Protein AF-A0A8J4X2C0-F1 (afdb_monomer)

Mean predicted aligned error: 8.58 Å

pLDDT: mean 75.72, std 8.3, range [47.41, 87.19]

Structure (mmCIF, N/CA/C/O backbone):
data_AF-A0A8J4X2C0-F1
#
_entry.id   AF-A0A8J4X2C0-F1
#
loop_
_atom_site.group_PDB
_atom_site.id
_atom_site.type_symbol
_atom_site.label_atom_id
_atom_site.label_alt_id
_atom_site.label_comp_id
_atom_site.label_asym_id
_atom_site.label_entity_id
_atom_site.label_seq_id
_atom_site.pdbx_PDB_ins_code
_atom_site.Cartn_x
_atom_site.Cartn_y
_atom_site.Cartn_z
_atom_site.occupancy
_atom_site.B_iso_or_equiv
_atom_site.auth_seq_id
_atom_site.auth_comp_id
_atom_site.auth_asym_id
_atom_site.auth_atom_id
_atom_site.pdbx_PDB_model_num
ATOM 1 N N . PHE A 1 1 ? -4.360 13.424 19.267 1.00 70.12 1 PHE A N 1
ATOM 2 C CA . PHE A 1 1 ? -5.150 12.187 19.397 1.00 70.12 1 PHE A CA 1
ATOM 3 C C . PHE A 1 1 ? -5.003 11.407 18.107 1.00 70.12 1 PHE A C 1
ATOM 5 O O . PHE A 1 1 ? -5.317 11.947 17.057 1.00 70.12 1 PHE A O 1
ATOM 12 N N . SER A 1 2 ? -4.466 10.195 18.174 1.00 61.59 2 SER A N 1
ATOM 13 C CA . SER A 1 2 ? -4.329 9.286 17.034 1.00 61.59 2 SER A CA 1
ATOM 14 C C . SER A 1 2 ? -4.718 7.891 17.510 1.00 61.59 2 SER A C 1
ATOM 16 O O . SER A 1 2 ? -4.169 7.419 18.508 1.00 61.59 2 SER A O 1
ATOM 18 N N . CYS A 1 3 ? -5.690 7.266 16.851 1.00 75.69 3 CYS A N 1
ATOM 19 C CA . CYS A 1 3 ? -6.141 5.917 17.183 1.00 75.69 3 CYS A CA 1
ATOM 20 C C . CYS A 1 3 ? -5.174 4.862 16.625 1.00 75.69 3 CYS A C 1
ATOM 22 O O . CYS A 1 3 ? -4.686 4.988 15.504 1.00 75.69 3 CYS A O 1
ATOM 24 N N . ASN A 1 4 ? -4.921 3.800 17.398 1.00 82.38 4 ASN A N 1
ATOM 25 C CA . ASN A 1 4 ? -4.290 2.591 16.870 1.00 82.38 4 ASN A CA 1
ATOM 26 C C . ASN A 1 4 ? -5.326 1.840 16.033 1.00 82.38 4 ASN A C 1
ATOM 28 O O . ASN A 1 4 ? -6.237 1.218 16.579 1.00 82.38 4 ASN A O 1
ATOM 32 N N . CYS A 1 5 ? -5.205 1.940 14.713 1.00 83.31 5 CYS A N 1
ATOM 33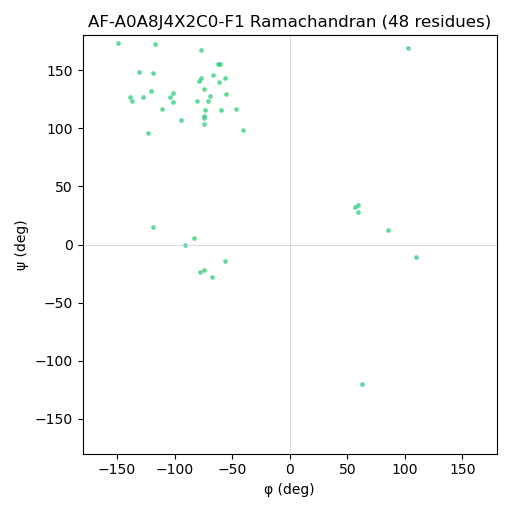 C CA . CYS A 1 5 ? -6.151 1.316 13.803 1.00 83.31 5 CYS A CA 1
ATOM 34 C C . CYS A 1 5 ? -5.915 -0.192 13.670 1.00 83.31 5 CYS A C 1
ATOM 36 O O . CYS A 1 5 ? -4.762 -0.632 13.644 1.00 83.31 5 CYS A O 1
ATOM 38 N N . PRO A 1 6 ? -6.990 -0.995 13.553 1.00 80.69 6 PRO A N 1
ATOM 39 C CA . PRO A 1 6 ? -6.862 -2.405 13.227 1.00 80.69 6 PRO A CA 1
ATOM 40 C C . PRO A 1 6 ? -6.192 -2.587 11.856 1.00 80.69 6 PRO A C 1
ATOM 42 O O . PRO A 1 6 ? -6.272 -1.698 10.998 1.00 80.69 6 PRO A O 1
ATOM 45 N N . PRO A 1 7 ? -5.548 -3.742 11.616 1.00 70.06 7 PRO A N 1
ATOM 46 C CA . PRO A 1 7 ? -4.983 -4.047 10.314 1.00 70.06 7 PRO A CA 1
ATOM 47 C C . PRO A 1 7 ? -6.079 -3.930 9.254 1.00 70.06 7 PRO A C 1
ATOM 49 O O . PRO A 1 7 ? -7.167 -4.483 9.394 1.00 70.06 7 PRO A O 1
ATOM 52 N N . GLN A 1 8 ? -5.764 -3.184 8.201 1.00 75.00 8 GLN A N 1
ATOM 53 C CA . GLN A 1 8 ? -6.664 -2.761 7.131 1.00 75.00 8 GLN A CA 1
ATOM 54 C C . GLN A 1 8 ? -7.496 -1.480 7.357 1.00 75.00 8 GLN A C 1
ATOM 56 O O . GLN A 1 8 ? -8.377 -1.198 6.548 1.00 75.00 8 GLN A O 1
ATOM 61 N N . TYR A 1 9 ? -7.208 -0.664 8.377 1.00 83.56 9 TYR A N 1
ATOM 62 C CA . TYR A 1 9 ? -7.829 0.659 8.561 1.00 83.56 9 TYR A CA 1
ATOM 63 C C . TYR A 1 9 ? -6.800 1.771 8.822 1.00 83.56 9 TYR A C 1
ATOM 65 O O . TYR A 1 9 ? -5.719 1.538 9.356 1.00 83.56 9 TYR A O 1
ATOM 73 N N . THR A 1 10 ? -7.117 2.981 8.372 1.00 83.31 10 THR A N 1
ATOM 74 C CA . THR A 1 10 ? -6.289 4.191 8.408 1.00 83.31 10 THR A CA 1
ATOM 75 C C . THR A 1 10 ? -7.179 5.434 8.529 1.00 83.31 10 THR A C 1
ATOM 77 O O . THR A 1 10 ? -8.404 5.338 8.467 1.00 83.31 10 THR A O 1
ATOM 80 N N . GLY A 1 11 ? -6.575 6.603 8.714 1.00 82.31 11 GLY A N 1
ATOM 81 C CA . GLY A 1 11 ? -7.271 7.841 9.072 1.00 82.31 11 GLY A CA 1
ATOM 82 C C . GLY A 1 11 ? -7.115 8.176 10.553 1.00 82.31 11 GLY A C 1
ATOM 83 O O . GLY A 1 11 ? -6.608 7.374 11.341 1.00 82.31 11 GLY A O 1
ATOM 84 N N . THR A 1 12 ? -7.509 9.387 10.941 1.00 84.06 12 THR A N 1
ATOM 85 C CA . THR A 1 12 ? -7.339 9.867 12.326 1.00 84.06 12 THR A CA 1
ATOM 86 C C . THR A 1 12 ? -8.226 9.091 13.305 1.00 84.06 12 THR A C 1
ATOM 88 O O . THR A 1 12 ? -7.863 8.927 14.472 1.00 84.06 12 THR A O 1
ATOM 91 N N . LEU A 1 13 ? -9.353 8.579 12.805 1.00 87.19 13 LEU A N 1
ATOM 92 C CA . LEU A 1 13 ? -10.360 7.793 13.514 1.00 87.19 13 LEU A CA 1
ATOM 93 C C . LEU A 1 13 ? -10.520 6.382 12.922 1.00 87.19 13 LEU A C 1
ATOM 95 O O . LEU A 1 13 ? -11.498 5.703 13.225 1.00 87.19 13 LEU A O 1
ATOM 99 N N . CYS A 1 14 ? -9.572 5.924 12.096 1.00 85.38 14 CYS A N 1
ATOM 100 C CA . CYS A 1 14 ? -9.652 4.634 11.403 1.00 85.38 14 CYS A CA 1
ATOM 101 C C . CYS A 1 14 ? -10.880 4.512 10.484 1.00 85.38 14 CYS A C 1
ATOM 103 O O . CYS A 1 14 ? -11.393 3.420 10.252 1.00 85.38 14 CYS A O 1
ATOM 105 N N . GLU A 1 15 ? -11.361 5.643 9.973 1.00 85.94 15 GLU A N 1
ATOM 106 C CA . GLU A 1 15 ? -12.547 5.75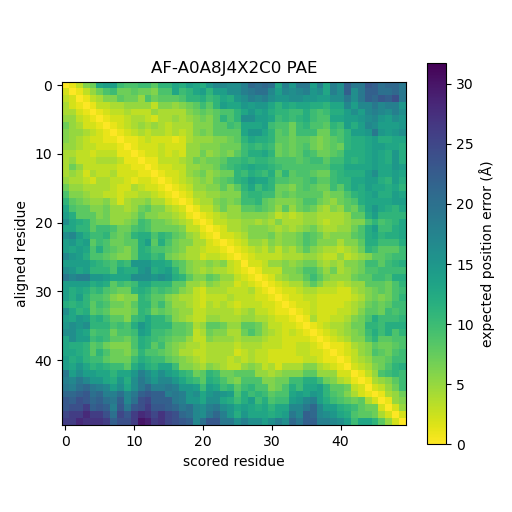9 9.129 1.00 85.94 15 GLU A CA 1
ATOM 107 C C . GLU A 1 15 ? -12.316 5.256 7.699 1.00 85.94 15 GLU A C 1
ATOM 109 O O . GLU A 1 15 ? -13.261 4.906 6.993 1.00 85.94 15 GLU A O 1
ATOM 114 N N . SER A 1 16 ? -11.058 5.209 7.264 1.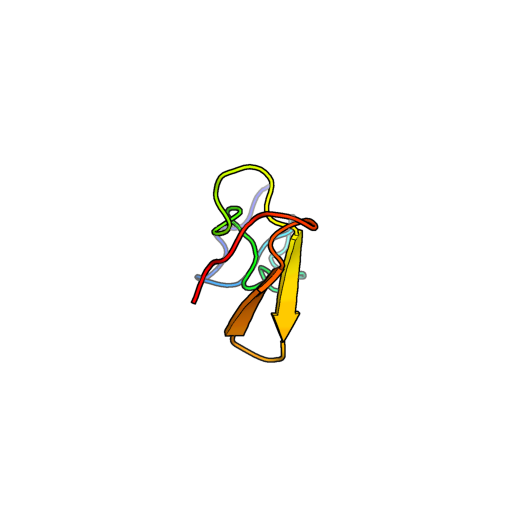00 83.12 16 SER A N 1
ATOM 115 C CA . SER A 1 16 ? -10.683 4.779 5.923 1.00 83.12 16 SER A CA 1
ATOM 116 C C . SER A 1 16 ? -10.170 3.349 5.951 1.00 83.12 16 SER A C 1
ATOM 118 O O . SER A 1 16 ? -9.269 3.012 6.712 1.00 83.12 16 SER A O 1
ATOM 120 N N . LYS A 1 17 ? -10.686 2.492 5.073 1.00 80.00 17 LYS A N 1
ATOM 121 C CA . LYS A 1 17 ? -10.098 1.167 4.863 1.00 80.00 17 LYS A CA 1
ATOM 122 C C . LYS A 1 17 ? -8.746 1.337 4.169 1.00 80.00 17 LYS A C 1
ATOM 124 O O . LYS A 1 17 ? -8.655 2.007 3.140 1.00 80.00 17 LYS A O 1
ATOM 129 N N . VAL A 1 18 ? -7.693 0.745 4.722 1.00 79.19 18 VAL A N 1
ATOM 130 C CA . VAL A 1 18 ? -6.390 0.641 4.053 1.00 79.19 18 VAL A CA 1
ATOM 131 C C . VAL A 1 18 ? -6.628 -0.132 2.771 1.00 79.19 18 VAL A C 1
ATOM 133 O O . VAL A 1 18 ? -7.041 -1.291 2.782 1.00 79.19 18 VAL A O 1
ATOM 136 N N . SER A 1 19 ? -6.400 0.554 1.659 1.00 78.00 19 SER A N 1
ATOM 137 C CA . SER A 1 19 ? -6.421 -0.064 0.346 1.00 78.00 19 SER A CA 1
ATOM 138 C C . SER A 1 19 ? -5.422 -1.218 0.325 1.00 78.00 19 SER A C 1
ATOM 140 O O . SER A 1 19 ? -4.328 -1.096 0.871 1.00 78.00 19 SER A O 1
ATOM 142 N N . ALA A 1 20 ? -5.751 -2.305 -0.371 1.00 77.19 20 ALA A N 1
ATOM 143 C CA . ALA A 1 20 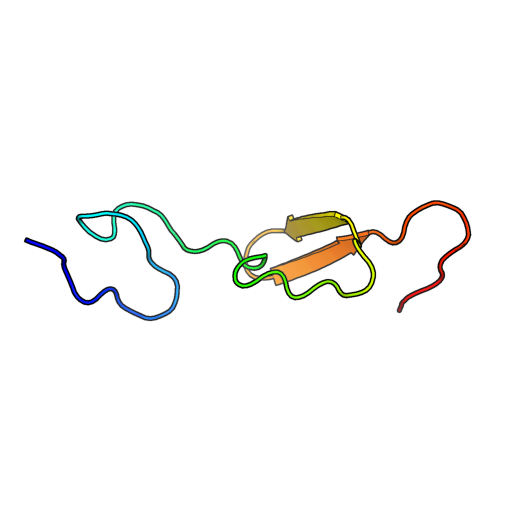? -4.821 -3.409 -0.614 1.00 77.19 20 ALA A CA 1
ATOM 144 C C . ALA A 1 20 ? -3.514 -2.941 -1.304 1.00 77.19 20 ALA A C 1
ATOM 146 O O . ALA A 1 20 ? -2.514 -3.649 -1.309 1.00 77.19 20 ALA A O 1
ATOM 147 N N . CYS A 1 21 ? -3.511 -1.716 -1.836 1.00 77.12 21 CYS A N 1
ATOM 148 C CA . CYS A 1 21 ? -2.356 -1.011 -2.368 1.00 77.12 21 CYS A CA 1
ATOM 149 C C . CYS A 1 21 ? -1.486 -0.277 -1.338 1.00 77.12 21 CYS A C 1
ATOM 151 O O . CYS A 1 21 ? -0.579 0.445 -1.746 1.00 77.12 21 CYS A O 1
ATOM 153 N N . VAL A 1 22 ? -1.747 -0.399 -0.034 1.00 76.88 22 VAL A N 1
ATOM 154 C CA . VAL A 1 22 ? -0.993 0.298 1.015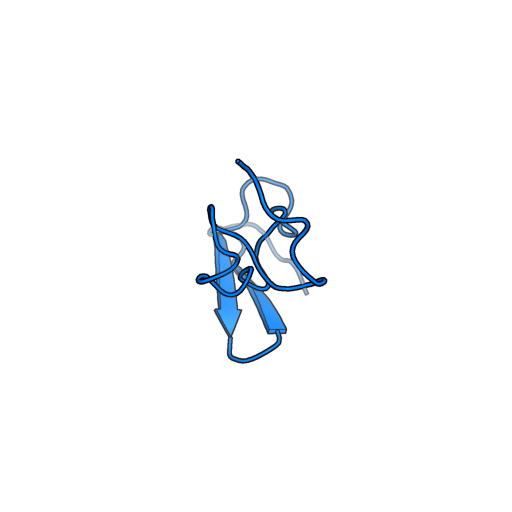 1.00 76.88 22 VAL A CA 1
ATOM 155 C C . VAL A 1 22 ? -0.485 -0.697 2.071 1.00 76.88 22 VAL A C 1
ATOM 157 O O . VAL A 1 22 ? -1.292 -1.421 2.651 1.00 76.88 22 VAL A O 1
ATOM 160 N N . PRO A 1 23 ? 0.830 -0.697 2.377 1.00 71.00 23 PRO A N 1
ATOM 161 C CA . PRO A 1 23 ? 1.890 0.069 1.706 1.00 71.00 23 PRO A CA 1
ATOM 162 C C . PRO A 1 23 ? 2.090 -0.428 0.269 1.00 71.00 23 PRO A C 1
ATOM 164 O O . PRO A 1 23 ? 1.918 -1.616 0.035 1.00 71.00 23 PRO A O 1
ATOM 167 N N . THR A 1 24 ? 2.433 0.468 -0.671 1.00 72.44 24 THR A N 1
ATOM 168 C CA . THR A 1 24 ? 2.558 0.192 -2.122 1.00 72.44 24 THR A CA 1
ATOM 169 C C . THR A 1 24 ? 3.229 -1.157 -2.391 1.00 72.44 24 THR A C 1
ATOM 171 O O . THR A 1 24 ? 4.460 -1.232 -2.333 1.00 72.44 24 THR A O 1
ATOM 174 N N . PRO A 1 25 ? 2.450 -2.223 -2.677 1.00 77.69 25 PRO A N 1
ATOM 175 C CA . PRO A 1 25 ? 3.002 -3.566 -2.822 1.00 77.69 25 PRO A CA 1
ATOM 176 C C . PRO A 1 25 ? 3.681 -3.724 -4.186 1.00 77.69 25 PRO A C 1
ATOM 178 O O . PRO A 1 25 ? 4.594 -4.530 -4.355 1.00 77.69 25 PRO A O 1
ATOM 181 N N . CYS A 1 26 ? 3.271 -2.910 -5.160 1.00 79.44 26 CYS A N 1
ATOM 182 C CA . CYS A 1 26 ? 3.827 -2.896 -6.499 1.00 79.44 26 CYS A CA 1
ATOM 183 C C . CYS A 1 26 ? 5.212 -2.248 -6.501 1.00 79.44 26 CYS A C 1
AT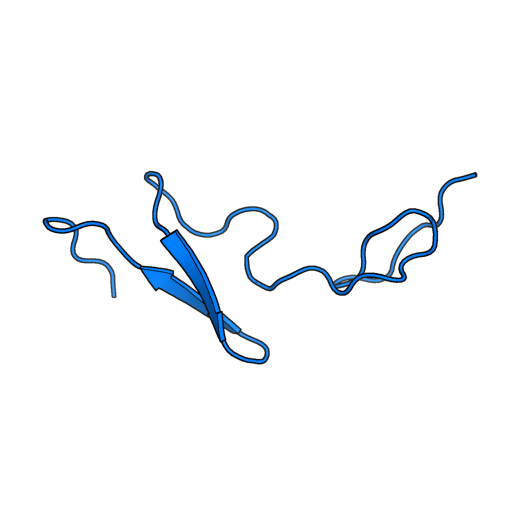OM 185 O O . CYS A 1 26 ? 5.371 -1.054 -6.240 1.00 79.44 26 CYS A O 1
ATOM 187 N N . ARG A 1 27 ? 6.233 -3.043 -6.831 1.00 74.56 27 ARG A N 1
ATOM 188 C CA . ARG A 1 27 ? 7.594 -2.545 -7.055 1.00 74.56 27 ARG A CA 1
ATOM 189 C C . ARG A 1 27 ? 7.728 -1.879 -8.427 1.00 74.56 27 ARG A C 1
ATOM 191 O O . ARG A 1 27 ? 6.849 -1.979 -9.277 1.00 74.56 27 ARG A O 1
ATOM 198 N N . ASN A 1 28 ? 8.841 -1.172 -8.630 1.00 73.38 28 ASN A N 1
ATOM 199 C CA . ASN A 1 28 ? 9.218 -0.544 -9.905 1.00 73.38 28 ASN A CA 1
ATOM 200 C C . ASN A 1 28 ? 8.212 0.492 -10.439 1.00 73.38 28 ASN A C 1
ATOM 202 O O . ASN A 1 28 ? 8.052 0.626 -11.648 1.00 73.38 28 ASN A O 1
ATOM 206 N N . ARG A 1 29 ? 7.543 1.235 -9.544 1.00 71.50 29 ARG A N 1
ATOM 207 C CA . ARG A 1 29 ? 6.471 2.187 -9.900 1.00 71.50 29 ARG A CA 1
ATOM 208 C C . ARG A 1 29 ? 5.314 1.529 -10.674 1.00 71.50 29 ARG A C 1
ATOM 210 O O . ARG A 1 29 ? 4.699 2.176 -11.515 1.00 71.50 29 ARG A O 1
ATOM 217 N N . GLY A 1 30 ? 5.025 0.254 -10.395 1.00 76.75 30 GLY A N 1
ATOM 218 C CA . GLY A 1 30 ? 3.825 -0.409 -10.903 1.00 76.75 30 GLY A CA 1
ATOM 219 C C . GLY A 1 30 ? 2.557 0.285 -10.401 1.00 76.75 30 GLY A C 1
ATOM 220 O O . GLY A 1 30 ? 2.483 0.706 -9.244 1.00 76.75 30 GLY A O 1
ATOM 221 N N . GLU A 1 31 ? 1.564 0.411 -11.274 1.00 81.25 31 GLU A N 1
ATOM 222 C CA . GLU A 1 31 ? 0.276 1.015 -10.954 1.00 81.25 31 GLU A CA 1
ATOM 223 C C . GLU A 1 31 ? -0.535 0.031 -10.108 1.00 81.25 31 GLU A C 1
ATOM 225 O O . GLU A 1 31 ? -0.983 -1.005 -10.597 1.00 81.25 31 GLU A O 1
ATOM 230 N N . CYS A 1 32 ? -0.708 0.321 -8.820 1.00 82.44 32 CYS A N 1
ATOM 231 C CA . CYS A 1 32 ? -1.508 -0.539 -7.962 1.00 82.44 32 CYS A CA 1
ATOM 232 C C . CYS A 1 32 ? -3.000 -0.254 -8.138 1.00 82.44 32 CYS A C 1
ATOM 234 O O . CYS A 1 32 ? -3.459 0.864 -7.898 1.00 82.44 32 CYS A O 1
ATOM 236 N N . LYS A 1 33 ? -3.768 -1.284 -8.493 1.00 83.44 33 LYS A N 1
ATOM 237 C CA . LYS A 1 33 ? -5.230 -1.262 -8.520 1.00 83.44 33 LYS A CA 1
ATOM 238 C C . LYS A 1 33 ? -5.782 -2.159 -7.428 1.00 83.44 33 LYS A C 1
ATOM 240 O O . LYS A 1 33 ? -5.596 -3.371 -7.459 1.00 83.44 33 LYS A O 1
ATOM 245 N N . ALA A 1 34 ? -6.501 -1.573 -6.478 1.00 79.88 34 ALA A N 1
ATOM 246 C CA . ALA A 1 34 ? -7.295 -2.345 -5.533 1.00 79.88 34 ALA A CA 1
ATOM 247 C C . ALA A 1 34 ? -8.499 -2.950 -6.266 1.00 79.88 34 ALA A C 1
ATOM 249 O O . ALA A 1 34 ? -9.281 -2.226 -6.883 1.00 79.88 34 ALA A O 1
ATOM 250 N N . VAL A 1 35 ? -8.638 -4.272 -6.210 1.00 79.50 35 VAL A N 1
ATOM 251 C CA . VAL A 1 35 ? -9.735 -5.022 -6.828 1.00 79.50 35 VAL A CA 1
ATOM 252 C C . VAL A 1 35 ? -10.423 -5.833 -5.737 1.00 79.50 35 VAL A C 1
ATOM 254 O O . VAL A 1 35 ? -9.979 -6.909 -5.345 1.00 79.50 35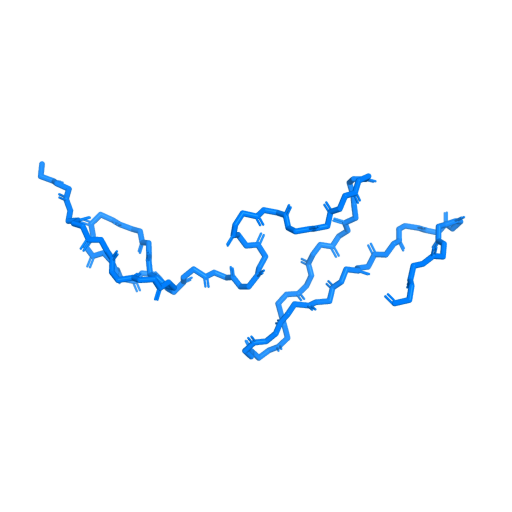 VAL A O 1
ATOM 257 N N . GLY A 1 36 ? -11.508 -5.276 -5.197 1.00 77.88 36 GLY A N 1
ATOM 258 C CA . GLY A 1 36 ? -12.227 -5.862 -4.066 1.00 77.88 36 GLY A CA 1
ATOM 259 C C . GLY A 1 36 ? -11.353 -5.931 -2.810 1.00 77.88 36 GLY A C 1
ATOM 260 O O . GLY A 1 36 ? -10.886 -4.904 -2.323 1.00 77.88 36 GLY A O 1
ATOM 261 N N . ASN A 1 37 ? -11.130 -7.145 -2.299 1.00 74.19 37 ASN A N 1
ATOM 262 C CA . ASN A 1 37 ? -10.264 -7.401 -1.140 1.00 74.19 37 ASN A CA 1
ATOM 263 C C . ASN A 1 37 ? -8.796 -7.686 -1.518 1.00 74.19 37 ASN A C 1
ATOM 265 O O . ASN A 1 37 ? -7.985 -7.934 -0.628 1.00 74.19 37 ASN A O 1
ATOM 269 N N . THR A 1 38 ? -8.451 -7.686 -2.810 1.00 75.31 38 THR A N 1
ATOM 270 C CA . THR A 1 38 ? -7.088 -7.933 -3.300 1.00 75.31 38 THR A CA 1
ATOM 271 C C . THR A 1 38 ? -6.528 -6.708 -4.025 1.00 75.31 38 THR A C 1
ATOM 273 O O . THR A 1 38 ? -7.230 -5.722 -4.258 1.00 75.31 38 THR A O 1
ATOM 276 N N . PHE A 1 39 ? -5.248 -6.750 -4.372 1.00 81.25 39 PHE A N 1
ATOM 277 C CA . PHE A 1 39 ? -4.598 -5.764 -5.222 1.00 81.25 39 PHE A CA 1
ATOM 278 C C . PHE A 1 39 ? -4.058 -6.438 -6.481 1.00 81.25 39 PHE A C 1
ATOM 280 O O . PHE A 1 39 ? -3.638 -7.592 -6.464 1.00 81.25 39 PHE A O 1
ATOM 287 N N . LEU A 1 40 ? -4.057 -5.691 -7.577 1.00 80.50 40 LEU A N 1
ATOM 288 C CA . LEU A 1 40 ? -3.419 -6.046 -8.833 1.00 80.50 40 LEU A CA 1
ATOM 289 C C . LEU A 1 40 ? -2.379 -4.981 -9.155 1.00 80.50 40 LEU A C 1
ATOM 291 O O . LEU A 1 40 ? -2.660 -3.784 -9.094 1.00 80.50 40 LEU A O 1
ATOM 295 N N . CYS A 1 41 ? -1.177 -5.419 -9.506 1.00 83.69 41 CYS A N 1
ATOM 296 C CA . CYS A 1 41 ? -0.119 -4.530 -9.958 1.00 83.69 41 CYS A CA 1
ATOM 297 C C . CYS A 1 41 ? -0.132 -4.460 -11.482 1.00 83.69 41 CYS A C 1
ATOM 299 O O . CYS A 1 41 ? 0.264 -5.400 -12.163 1.00 83.69 41 CYS A O 1
ATOM 301 N N . GLY A 1 42 ? -0.581 -3.331 -12.021 1.00 76.19 42 GLY A N 1
ATOM 302 C CA . GLY A 1 42 ? -0.435 -2.998 -13.428 1.00 76.19 42 GLY A CA 1
ATOM 303 C C . GLY A 1 42 ? 1.005 -2.596 -13.722 1.00 76.19 42 GLY A C 1
ATOM 304 O O . GLY A 1 42 ? 1.480 -1.545 -13.293 1.00 76.19 42 GLY A O 1
ATOM 305 N N . CYS A 1 43 ? 1.719 -3.427 -14.466 1.00 72.06 43 CYS A N 1
ATOM 306 C CA . CYS A 1 43 ? 3.022 -3.062 -14.994 1.00 72.06 43 CYS A CA 1
ATOM 307 C C . CYS A 1 43 ? 2.865 -2.071 -16.174 1.00 72.06 43 CYS A C 1
ATOM 309 O O . CYS A 1 43 ? 2.024 -2.301 -17.047 1.00 72.06 43 CYS A O 1
ATOM 311 N N . PRO A 1 44 ? 3.641 -0.967 -16.241 1.00 67.94 44 PRO A N 1
ATOM 312 C CA . PRO A 1 44 ? 3.615 -0.063 -17.395 1.00 67.94 44 PRO A CA 1
ATOM 313 C C . PRO A 1 44 ? 4.067 -0.782 -18.680 1.00 67.94 44 PRO A C 1
ATOM 315 O O . PRO A 1 44 ? 4.802 -1.768 -18.614 1.00 67.94 44 PRO A O 1
ATOM 318 N N . LYS A 1 45 ? 3.632 -0.294 -19.858 1.00 62.41 45 LYS A N 1
ATOM 319 C CA . LYS A 1 45 ? 3.937 -0.907 -21.171 1.00 62.41 45 LYS A CA 1
ATOM 320 C C . LYS A 1 45 ? 5.433 -1.243 -21.28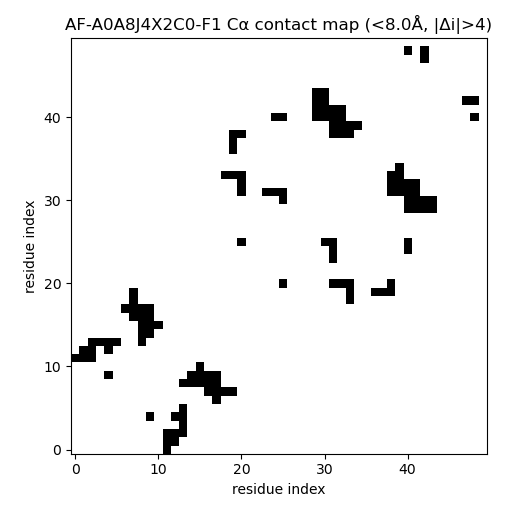9 1.00 62.41 45 LYS A C 1
ATOM 322 O O . LYS A 1 45 ? 6.263 -0.341 -21.272 1.00 62.41 45 LYS A O 1
ATOM 327 N N . GLY A 1 46 ? 5.750 -2.534 -21.419 1.00 64.56 46 GLY A N 1
ATOM 328 C CA . GLY A 1 46 ? 7.122 -3.060 -21.485 1.00 64.56 46 GLY A CA 1
ATOM 329 C C . GLY A 1 46 ? 7.571 -3.850 -20.249 1.00 64.56 46 GLY A C 1
ATOM 330 O O . GLY A 1 46 ? 8.585 -4.537 -20.315 1.00 64.56 46 GLY A O 1
ATOM 331 N N . PHE A 1 47 ? 6.812 -3.814 -19.153 1.00 62.66 47 PHE A N 1
ATOM 332 C CA . PHE A 1 47 ? 7.041 -4.659 -17.984 1.00 62.66 47 PHE A CA 1
ATOM 333 C C . PHE A 1 47 ? 6.016 -5.798 -17.957 1.00 62.66 47 PHE A C 1
ATOM 335 O O . PHE A 1 47 ? 4.811 -5.571 -18.021 1.00 62.66 47 PHE A O 1
ATOM 342 N N . THR A 1 48 ? 6.499 -7.031 -17.860 1.00 58.22 48 THR A N 1
ATOM 343 C CA . THR A 1 48 ? 5.689 -8.224 -17.600 1.00 58.22 48 THR A CA 1
ATOM 344 C C . THR A 1 48 ? 5.839 -8.600 -16.131 1.00 58.22 48 THR A C 1
ATOM 346 O O . THR A 1 48 ? 6.958 -8.827 -15.671 1.00 58.22 48 THR A O 1
ATOM 349 N N . GLY A 1 49 ? 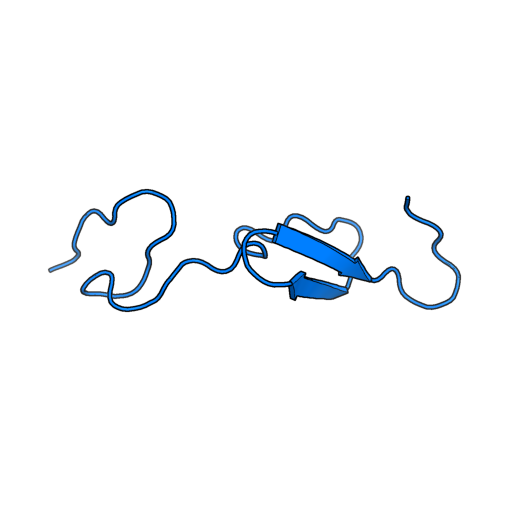4.731 -8.667 -15.400 1.00 56.28 49 GLY A N 1
ATOM 350 C CA . GLY A 1 49 ? 4.665 -9.200 -14.041 1.00 56.28 49 GLY A CA 1
ATOM 351 C C . GLY A 1 49 ? 3.399 -10.040 -13.910 1.00 56.28 49 GLY A C 1
ATOM 352 O O . GLY A 1 49 ? 2.338 -9.574 -14.318 1.00 56.28 49 GLY A O 1
ATOM 353 N N . LEU A 1 50 ? 3.566 -11.283 -13.448 1.00 47.41 50 LEU A N 1
ATOM 354 C CA . LEU A 1 50 ? 2.521 -12.295 -13.257 1.00 47.41 50 LEU A CA 1
ATOM 355 C C . LEU A 1 50 ? 1.612 -11.944 -12.072 1.00 47.41 50 LEU A C 1
ATOM 357 O O . LEU A 1 50 ? 2.169 -11.519 -11.032 1.00 47.41 50 LEU A O 1
#

InterPro domains:
  IPR000742 EGF-like domain [PF00008] (21-49)
  IPR000742 EGF-like domain [PS00022] (3-14)
  IPR000742 EGF-like domain [PS50026] (1-15)
  IPR000742 EGF-like domain [PS50026] (17-50)

Solvent-accessible surface area (backbone atoms only — not comparable to full-atom values): 3237 Å² total; per-residue (Å²): 138,76,59,90,49,59,94,56,33,33,65,68,78,38,80,38,69,45,48,58,39,60,75,70,72,40,65,93,84,24,48,61,41,62,54,88,92,38,59,44,60,45,50,59,97,92,51,88,74,136

Sequence (50 aa):
FSCNCPPQYTGTLCESKVSACVPTPCRNRGECKAVGNTFLCGCPKGFTGL

Foldseek 3Di:
DADPADPQFDDRVSPHGNALCPVNPDPPPFDWDRDPPHIDTHDPPPDDDD

Nearest PDB structures (foldseek):
  5mwb-assembly1_A  TM=5.922E-01  e=1.052E-03  Homo sapiens
  4cud-assembly1_A  TM=5.882E-01  e=1.615E-03  Homo sapiens
  4d0f-assembly1_A-2  TM=5.869E-01  e=1.615E-03  Homo sapiens
  4cue-assembly1_A-2  TM=5.841E-01  e=1.735E-03  Homo sapiens
  5fm9-assembly1_A-2  TM=5.731E-01  e=2.861E-03  Homo sapiens

Secondary structure (DSSP, 8-state):
----PPTTEESTTS-EE--TTSS---STT-EEEEETTEEEEEPPTT----

Radius of gyration: 13.53 Å; Cα contacts (8 Å, |Δi|>4): 64; chains: 1; bounding box: 22×24×41 Å

Organism: Clarias magur (NCBI:txid1594786)